Protein AF-A0A101G6L0-F1 (afdb_monomer_lite)

Secondary structure (DSSP, 8-state):
----PPPPTTS-EEEE-TTS-EEEEEEEE-TTT--EEEEEEEESSHHHHHHHHHHHHHHHHHT---------HHHHHHHHIIIIITTTS------S---

Radius of gyration: 22.46 Å; chains: 1; bounding box: 61×54×43 Å

Foldseek 3Di:
DDDDDDDDQFPWDWDQDPVQKIKTKGWDQDPPPRDTDIDIAIDNDSVVNVVVSVVQSVCSVVVVNDPPDPCPVVNVVVCCCVPPVVVPDDPPPPPPDDD

pLDDT: mean 76.06, std 12.12, range [46.0, 90.19]

Structure (mmCIF, N/CA/C/O backbone):
data_AF-A0A101G6L0-F1
#
_entry.id   AF-A0A101G6L0-F1
#
loop_
_atom_site.group_PDB
_atom_site.id
_atom_site.type_symbol
_atom_site.label_atom_id
_atom_site.label_alt_id
_atom_site.label_comp_id
_atom_site.label_asym_id
_atom_site.label_entity_id
_atom_site.label_seq_id
_atom_site.pdbx_PDB_ins_code
_atom_site.Cartn_x
_atom_site.Cartn_y
_atom_site.Cartn_z
_atom_site.occupancy
_atom_site.B_iso_or_equiv
_atom_site.auth_seq_id
_atom_site.auth_comp_id
_atom_site.auth_asym_id
_atom_site.auth_atom_id
_atom_site.pdbx_PDB_model_num
ATOM 1 N N . MET A 1 1 ? -6.697 -27.116 24.133 1.00 48.97 1 MET A N 1
ATOM 2 C CA . MET A 1 1 ? -6.451 -25.803 23.491 1.00 48.97 1 MET A CA 1
ATOM 3 C C . MET A 1 1 ? -6.585 -25.968 21.979 1.00 48.97 1 MET A C 1
ATOM 5 O O . MET A 1 1 ? -5.704 -26.557 21.366 1.00 48.97 1 MET A O 1
ATOM 9 N N . ALA A 1 2 ? -7.707 -25.562 21.377 1.00 58.31 2 ALA A N 1
ATOM 10 C CA . ALA A 1 2 ? -7.935 -25.754 19.941 1.00 58.31 2 ALA A CA 1
ATOM 11 C C . ALA A 1 2 ? -6.923 -24.936 19.115 1.00 58.31 2 ALA A C 1
ATOM 13 O O . ALA A 1 2 ? -6.785 -23.725 19.297 1.00 58.31 2 ALA A O 1
ATOM 14 N N . LYS A 1 3 ? -6.186 -25.604 18.222 1.00 60.12 3 LYS A N 1
ATOM 15 C CA . LYS A 1 3 ? -5.163 -24.986 17.371 1.00 60.12 3 LYS A CA 1
ATOM 16 C C . LYS A 1 3 ? -5.852 -24.039 16.387 1.00 60.12 3 LYS A C 1
ATOM 18 O O . LYS A 1 3 ? -6.532 -24.491 15.471 1.00 60.12 3 LYS A O 1
ATOM 23 N N . LYS A 1 4 ? -5.691 -22.726 16.583 1.00 64.94 4 LYS A N 1
ATOM 24 C CA . LYS A 1 4 ? -6.213 -21.694 15.676 1.00 64.94 4 LYS A CA 1
ATOM 25 C C . LYS A 1 4 ? -5.743 -22.005 14.251 1.00 64.94 4 LYS A C 1
ATOM 27 O O . LYS A 1 4 ? -4.540 -21.998 13.982 1.00 64.94 4 LYS A O 1
ATOM 32 N N . LYS A 1 5 ? -6.687 -22.334 13.365 1.00 66.62 5 LYS A N 1
ATOM 33 C CA . LYS A 1 5 ? -6.416 -22.660 11.961 1.00 66.62 5 LYS A CA 1
ATOM 34 C C . LYS A 1 5 ? -5.702 -21.460 11.330 1.00 66.62 5 LYS A C 1
ATOM 36 O O . LYS A 1 5 ? -6.189 -20.336 11.428 1.00 66.62 5 LYS A O 1
ATOM 41 N N . ARG A 1 6 ? -4.505 -21.677 10.774 1.00 61.19 6 ARG A N 1
ATOM 42 C CA . ARG A 1 6 ? -3.803 -20.635 10.011 1.00 61.19 6 ARG A CA 1
ATOM 43 C C . ARG A 1 6 ? -4.603 -20.405 8.733 1.00 61.19 6 ARG A C 1
ATOM 45 O O . ARG A 1 6 ? -4.959 -21.377 8.073 1.00 61.19 6 ARG A O 1
ATOM 52 N N . ASN A 1 7 ? -4.878 -19.141 8.427 1.00 65.94 7 ASN A N 1
ATOM 53 C CA . ASN A 1 7 ? -5.446 -18.742 7.143 1.00 65.94 7 ASN A CA 1
ATOM 54 C C . ASN A 1 7 ? -4.583 -19.291 6.001 1.00 65.94 7 ASN A C 1
ATOM 56 O O . ASN A 1 7 ? -3.359 -19.417 6.154 1.00 65.94 7 ASN A O 1
ATOM 60 N N . SER A 1 8 ? -5.214 -19.612 4.874 1.00 61.28 8 SER A N 1
ATOM 61 C CA . SER A 1 8 ? -4.501 -20.092 3.692 1.00 61.28 8 SER A CA 1
ATOM 62 C C . SER A 1 8 ? -3.544 -19.008 3.190 1.00 61.28 8 SER A C 1
ATOM 64 O O . SER A 1 8 ? -3.787 -17.805 3.335 1.00 61.28 8 SER A O 1
ATOM 66 N N . ASN A 1 9 ? -2.425 -19.423 2.595 1.00 58.09 9 ASN A N 1
ATOM 67 C CA . ASN A 1 9 ? -1.449 -18.486 2.041 1.00 58.09 9 ASN A CA 1
ATOM 68 C C . ASN A 1 9 ? -2.126 -17.587 0.990 1.00 58.09 9 ASN A C 1
ATOM 70 O O . ASN A 1 9 ? -2.634 -18.085 -0.007 1.00 58.09 9 ASN A O 1
ATOM 74 N N . GLY A 1 10 ? -2.123 -16.270 1.219 1.00 60.12 10 GLY A N 1
ATOM 75 C CA . GLY A 1 10 ? -2.698 -15.279 0.297 1.00 60.12 10 GLY A CA 1
ATOM 76 C C . GLY A 1 10 ? -4.080 -14.729 0.675 1.00 60.12 10 GLY A C 1
ATOM 77 O O . GLY A 1 10 ? -4.469 -13.704 0.123 1.00 60.12 10 GLY A O 1
ATOM 78 N N . GLU A 1 11 ? -4.786 -15.315 1.652 1.00 61.84 11 GLU A N 1
ATOM 79 C CA . GLU A 1 11 ? -6.047 -14.753 2.194 1.00 61.84 11 GLU A CA 1
ATOM 80 C C . GLU A 1 11 ? -5.816 -13.441 2.957 1.00 61.84 11 GLU A C 1
ATOM 82 O O . GLU A 1 11 ? -6.698 -12.595 3.076 1.00 61.84 11 GLU A O 1
ATOM 87 N N . GLY A 1 12 ? -4.595 -13.268 3.461 1.00 66.00 12 GLY A N 1
ATOM 88 C CA . GLY A 1 12 ? -4.219 -12.119 4.256 1.00 66.00 12 GLY A CA 1
ATOM 89 C C . GLY A 1 12 ? -4.674 -12.204 5.712 1.00 66.00 12 GLY A C 1
ATOM 90 O O . GLY A 1 12 ? -5.311 -13.159 6.159 1.00 66.00 12 GLY A O 1
ATOM 91 N N . GLY A 1 13 ? -4.252 -11.219 6.499 1.00 76.81 13 GLY A N 1
ATOM 92 C CA . GLY A 1 13 ? -4.551 -11.148 7.926 1.00 76.81 13 GLY A CA 1
ATOM 93 C C . GLY A 1 13 ? -4.901 -9.730 8.337 1.00 76.81 13 GLY A C 1
ATOM 94 O O . GLY A 1 13 ? -4.121 -8.812 8.084 1.00 76.81 13 GLY A O 1
ATOM 95 N N . ILE A 1 14 ? -6.058 -9.567 8.983 1.00 81.88 14 ILE A N 1
ATOM 96 C CA . ILE A 1 14 ? -6.502 -8.292 9.550 1.00 81.88 14 ILE A CA 1
ATOM 97 C C . ILE A 1 14 ? -6.183 -8.294 11.045 1.00 81.88 14 ILE A C 1
ATOM 99 O O . ILE A 1 14 ? -6.617 -9.176 11.783 1.00 81.88 14 ILE A O 1
ATOM 103 N N . THR A 1 15 ? -5.375 -7.339 11.489 1.00 84.12 15 THR A N 1
ATOM 104 C CA . THR A 1 15 ? -4.929 -7.191 12.879 1.00 84.12 15 THR A CA 1
ATOM 105 C C . THR A 1 15 ? -5.152 -5.755 13.330 1.00 84.12 15 THR A C 1
ATOM 107 O O . THR A 1 15 ? -4.906 -4.819 12.572 1.00 84.12 15 THR A O 1
ATOM 110 N N . GLN A 1 16 ? -5.606 -5.575 14.566 1.00 85.94 16 GLN A N 1
ATOM 111 C CA . GLN A 1 16 ? -5.722 -4.255 15.176 1.00 85.94 16 GLN A CA 1
ATOM 112 C C . GLN A 1 16 ? -4.366 -3.827 15.758 1.00 85.94 16 GLN A C 1
ATOM 114 O O . GLN A 1 16 ? -3.686 -4.617 16.415 1.00 85.94 16 GLN A O 1
ATOM 119 N N . LEU A 1 17 ? -3.949 -2.592 15.484 1.00 87.44 17 LEU A N 1
ATOM 120 C CA . LEU A 1 17 ? -2.736 -1.986 16.029 1.00 87.44 17 LEU A CA 1
ATOM 121 C C . LEU A 1 17 ? -3.014 -1.374 17.405 1.00 87.44 17 LEU A C 1
ATOM 123 O O . LEU A 1 17 ? -4.150 -1.041 17.735 1.00 87.44 17 LEU A O 1
ATOM 127 N N . LYS A 1 18 ? -1.940 -1.135 18.170 1.00 82.81 18 LYS A N 1
ATOM 128 C CA . LYS A 1 18 ? -1.994 -0.446 19.473 1.00 82.81 18 LYS A CA 1
ATOM 129 C C . LYS A 1 18 ? -2.675 0.927 19.397 1.00 82.81 18 LYS A C 1
ATOM 131 O O . LYS A 1 18 ? -3.305 1.349 20.355 1.00 82.81 18 LYS A O 1
ATOM 136 N N . ASN A 1 19 ? -2.602 1.578 18.237 1.00 81.12 19 ASN A N 1
ATOM 137 C CA . ASN A 1 19 ? -3.172 2.903 17.992 1.00 81.12 19 ASN A CA 1
ATOM 138 C C . ASN A 1 19 ? -4.669 2.858 17.610 1.00 81.12 19 ASN A C 1
ATOM 140 O O . ASN A 1 19 ? -5.208 3.856 17.144 1.00 81.12 19 ASN A O 1
ATOM 144 N N . GLY A 1 20 ? -5.331 1.696 17.693 1.00 83.69 20 GLY A N 1
ATOM 145 C CA . GLY A 1 20 ? -6.736 1.509 17.303 1.00 83.69 20 GLY A CA 1
ATOM 146 C C . GLY A 1 20 ? -6.979 1.369 15.794 1.00 83.69 20 GLY A C 1
ATOM 147 O O . GLY A 1 20 ? -8.062 0.954 15.387 1.00 83.69 20 GLY A O 1
ATOM 148 N N . GLN A 1 21 ? -5.972 1.648 14.963 1.00 87.06 21 GLN A N 1
ATOM 149 C CA . GLN A 1 21 ? -6.015 1.427 13.516 1.00 87.06 21 GLN A CA 1
ATOM 150 C C . GLN A 1 21 ? -6.023 -0.064 13.165 1.00 87.06 21 GLN A C 1
ATOM 152 O O . GLN A 1 21 ? -5.450 -0.898 13.865 1.00 87.06 21 GLN A O 1
ATOM 157 N N . TRP A 1 22 ? -6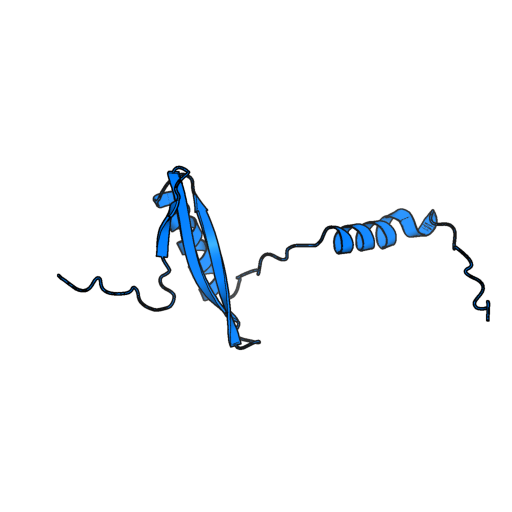.626 -0.397 12.032 1.00 89.06 22 TRP A N 1
ATOM 158 C CA . TRP A 1 22 ? -6.680 -1.748 11.493 1.00 89.06 22 TRP A CA 1
ATOM 159 C C . TRP A 1 22 ? -5.673 -1.900 10.362 1.00 89.06 22 TRP A C 1
ATOM 161 O O . TRP A 1 22 ? -5.632 -1.081 9.448 1.00 89.06 22 TRP A O 1
ATOM 171 N N . GLN A 1 23 ? -4.872 -2.960 10.420 1.00 88.56 23 GLN A N 1
ATOM 172 C CA . GLN A 1 23 ? -3.933 -3.336 9.372 1.00 88.56 23 GLN A CA 1
ATOM 173 C C . GLN A 1 23 ? -4.389 -4.635 8.723 1.00 88.56 23 GLN A C 1
ATOM 175 O O . GLN A 1 23 ? -4.516 -5.657 9.394 1.00 88.56 23 GLN A O 1
ATOM 180 N N . ALA A 1 24 ? -4.563 -4.604 7.411 1.00 89.25 24 ALA A N 1
ATOM 181 C CA . ALA A 1 24 ? -4.817 -5.762 6.576 1.00 89.25 24 ALA A CA 1
ATOM 182 C C . ALA A 1 24 ? -3.555 -6.063 5.756 1.00 89.25 24 ALA A C 1
ATOM 184 O O . ALA A 1 24 ? -3.051 -5.194 5.048 1.00 89.25 24 ALA A O 1
ATOM 185 N N . ARG A 1 25 ? -2.991 -7.267 5.878 1.00 86.62 25 ARG A N 1
ATOM 186 C CA . ARG A 1 25 ? -1.782 -7.668 5.136 1.00 86.62 25 ARG A CA 1
ATOM 187 C C . ARG A 1 25 ? -2.116 -8.680 4.062 1.00 86.62 25 ARG A C 1
ATOM 189 O O . ARG A 1 25 ? -2.808 -9.642 4.369 1.00 86.62 25 ARG A O 1
ATOM 196 N N . MET A 1 26 ? -1.524 -8.542 2.882 1.00 85.62 26 MET A N 1
ATOM 197 C CA . MET A 1 26 ? -1.539 -9.564 1.834 1.00 85.62 26 MET A CA 1
ATOM 198 C C . MET A 1 26 ? -0.125 -9.824 1.316 1.00 85.62 26 MET A C 1
ATOM 200 O O . MET A 1 26 ? 0.734 -8.943 1.338 1.00 85.62 26 MET A O 1
ATOM 204 N N . SER A 1 27 ? 0.130 -11.060 0.897 1.00 83.75 27 SER A N 1
ATOM 205 C CA . SER A 1 27 ? 1.388 -11.449 0.255 1.00 83.75 27 SER A CA 1
ATOM 206 C C . SER A 1 27 ? 1.111 -11.684 -1.221 1.00 83.75 27 SER A C 1
ATOM 208 O O . SER A 1 27 ? 0.258 -12.505 -1.548 1.00 83.75 27 SER A O 1
ATOM 210 N N . VAL A 1 28 ? 1.814 -10.964 -2.085 1.00 81.50 28 VAL A N 1
ATOM 211 C CA . VAL A 1 28 ? 1.749 -11.103 -3.539 1.00 81.50 28 VAL A CA 1
ATOM 212 C C . VAL A 1 28 ? 3.056 -11.736 -3.985 1.00 81.50 28 VAL A C 1
ATOM 214 O O . VAL A 1 28 ? 4.128 -11.307 -3.561 1.00 81.50 28 VAL A O 1
ATOM 217 N N . LYS A 1 29 ? 2.969 -12.795 -4.788 1.00 80.31 29 LYS A N 1
ATOM 218 C CA . LYS A 1 29 ? 4.138 -13.348 -5.468 1.00 80.31 29 LYS A CA 1
ATOM 219 C C . LYS A 1 29 ? 4.298 -12.620 -6.789 1.00 80.31 29 LYS A C 1
ATOM 221 O O . LYS A 1 29 ? 3.366 -12.619 -7.589 1.00 80.31 29 LYS A O 1
ATOM 226 N N . ASP A 1 30 ? 5.461 -12.028 -6.999 1.00 75.50 30 ASP A N 1
ATOM 227 C CA . ASP A 1 30 ? 5.804 -11.436 -8.280 1.00 75.50 30 ASP A CA 1
ATOM 228 C C . ASP A 1 30 ? 5.998 -12.571 -9.303 1.00 75.50 30 ASP A C 1
ATOM 230 O O . ASP A 1 30 ? 6.814 -13.467 -9.067 1.00 75.50 30 ASP A O 1
ATOM 234 N N . PRO A 1 31 ? 5.274 -12.571 -10.437 1.00 70.50 31 PRO A N 1
ATOM 235 C CA . PRO A 1 31 ? 5.376 -13.643 -11.427 1.00 70.50 31 PRO A CA 1
ATOM 236 C C . PRO A 1 31 ? 6.718 -13.638 -12.172 1.00 70.50 31 PRO A C 1
ATOM 238 O O . PRO A 1 31 ? 7.113 -14.661 -12.717 1.00 70.50 31 PRO A O 1
ATOM 241 N N . VAL A 1 32 ? 7.419 -12.499 -12.185 1.00 71.00 32 VAL A N 1
ATOM 242 C CA . VAL A 1 32 ? 8.681 -12.312 -12.921 1.00 71.00 32 VAL A CA 1
ATOM 243 C C . VAL A 1 32 ? 9.898 -12.664 -12.065 1.00 71.00 32 VAL A C 1
ATOM 245 O O . VAL A 1 32 ? 10.803 -13.344 -12.533 1.00 71.00 32 VAL A O 1
ATOM 248 N N . THR A 1 33 ? 9.932 -12.216 -10.809 1.00 73.12 33 THR A N 1
ATOM 249 C CA . THR A 1 33 ? 11.079 -12.423 -9.907 1.00 73.12 33 THR A CA 1
ATOM 250 C C . THR A 1 33 ? 10.895 -13.613 -8.965 1.00 73.12 33 THR A C 1
ATOM 252 O O . THR A 1 33 ? 11.851 -14.034 -8.323 1.00 73.12 33 THR A O 1
ATOM 255 N N . GLY A 1 34 ? 9.677 -14.157 -8.839 1.00 74.06 34 GLY A N 1
ATOM 256 C CA . GLY A 1 34 ? 9.352 -15.228 -7.888 1.00 74.06 34 GLY A CA 1
ATOM 257 C C . GLY A 1 34 ? 9.367 -14.785 -6.419 1.00 74.06 34 GLY A C 1
ATOM 258 O O . GLY A 1 34 ? 9.058 -15.573 -5.520 1.00 74.06 34 GLY A O 1
ATOM 259 N N . GLU A 1 35 ? 9.696 -13.521 -6.156 1.00 79.94 35 GLU A N 1
ATOM 260 C CA . GLU A 1 35 ? 9.764 -12.964 -4.815 1.00 79.94 35 GLU A CA 1
ATOM 261 C C . GLU A 1 35 ? 8.366 -12.744 -4.239 1.00 79.94 35 GLU A C 1
ATOM 263 O O . GLU A 1 35 ? 7.422 -12.343 -4.919 1.00 79.94 35 GLU A O 1
ATOM 268 N N . THR A 1 36 ? 8.220 -13.007 -2.940 1.00 80.12 36 THR A N 1
ATOM 269 C CA . THR A 1 36 ? 6.964 -12.752 -2.229 1.00 80.12 36 THR A CA 1
ATOM 270 C C . THR A 1 36 ? 7.030 -11.390 -1.551 1.00 80.12 36 THR A C 1
ATOM 272 O O . THR A 1 36 ? 7.629 -11.251 -0.482 1.00 80.12 36 THR A O 1
ATOM 275 N N . LYS A 1 37 ? 6.369 -10.387 -2.128 1.00 82.88 37 LYS A N 1
ATOM 276 C CA . LYS A 1 37 ? 6.223 -9.060 -1.524 1.00 82.88 37 LYS A CA 1
ATOM 277 C C . LYS A 1 37 ? 5.010 -9.009 -0.609 1.00 82.88 37 LYS A C 1
ATOM 279 O O . LYS A 1 37 ? 3.939 -9.534 -0.908 1.00 82.88 37 LYS A O 1
ATOM 284 N N . ARG A 1 38 ? 5.180 -8.375 0.551 1.00 84.56 38 ARG A N 1
ATOM 285 C CA . ARG A 1 38 ? 4.110 -8.189 1.538 1.00 84.56 38 ARG A CA 1
ATOM 286 C C . ARG A 1 38 ? 3.635 -6.746 1.508 1.00 84.56 38 ARG A C 1
ATOM 288 O O . ARG A 1 38 ? 4.420 -5.837 1.763 1.00 84.56 38 ARG A O 1
ATOM 295 N N . TYR A 1 39 ? 2.344 -6.559 1.270 1.00 85.44 39 TYR A N 1
ATOM 296 C CA . TYR A 1 39 ? 1.685 -5.260 1.296 1.00 85.44 39 TYR A CA 1
ATOM 297 C C . TYR A 1 39 ? 0.790 -5.158 2.528 1.00 85.44 39 TYR A C 1
ATOM 299 O O . TYR A 1 39 ? 0.125 -6.123 2.914 1.00 85.44 39 TYR A O 1
ATOM 307 N N . ALA A 1 40 ? 0.809 -3.991 3.167 1.00 87.62 40 ALA A N 1
ATOM 308 C CA . ALA A 1 40 ? -0.015 -3.680 4.324 1.00 87.62 40 ALA A CA 1
ATOM 309 C C . ALA A 1 40 ? -0.916 -2.487 3.999 1.00 87.62 40 ALA A C 1
ATOM 311 O O . ALA A 1 40 ? -0.431 -1.420 3.628 1.00 87.62 40 ALA A O 1
ATOM 312 N N . TYR A 1 41 ? -2.217 -2.680 4.177 1.00 88.50 41 TYR A N 1
ATOM 313 C CA . TYR A 1 41 ? -3.255 -1.673 4.023 1.00 88.50 41 TYR A CA 1
ATOM 314 C C . TYR A 1 41 ? -3.763 -1.271 5.397 1.00 88.50 41 TYR A C 1
ATOM 316 O O . TYR A 1 41 ? -3.925 -2.117 6.276 1.00 88.50 41 TYR A O 1
ATOM 324 N N . TYR A 1 42 ? -4.017 0.019 5.577 1.00 89.88 42 TYR A N 1
ATOM 325 C CA . TYR A 1 42 ? -4.447 0.575 6.853 1.00 89.88 42 TYR A CA 1
ATOM 326 C C . TYR A 1 42 ? -5.837 1.195 6.725 1.00 89.88 42 TYR A C 1
ATOM 328 O O . TYR A 1 42 ? -6.165 1.805 5.703 1.00 89.88 42 TYR A O 1
ATOM 336 N N . GLY A 1 43 ? -6.643 1.060 7.770 1.00 88.50 43 GLY A N 1
ATOM 337 C CA . GLY A 1 43 ? -7.955 1.687 7.901 1.00 88.50 43 GLY A CA 1
ATOM 338 C C . GLY A 1 43 ? -8.211 2.108 9.343 1.00 88.50 43 GLY A C 1
ATOM 339 O O . GLY A 1 43 ? -7.602 1.579 10.277 1.00 88.50 43 GLY A O 1
ATOM 340 N N . LYS A 1 44 ? -9.110 3.070 9.544 1.00 87.88 44 LYS A N 1
ATOM 341 C CA . LYS A 1 44 ? -9.585 3.424 10.890 1.00 87.88 44 LYS A CA 1
ATOM 342 C C . LYS A 1 44 ? -10.540 2.359 11.420 1.00 87.88 44 LYS A C 1
ATOM 344 O O . LYS A 1 44 ? -10.573 2.107 12.619 1.00 87.88 44 LYS A O 1
ATOM 349 N N . THR A 1 45 ? -11.272 1.700 10.525 1.00 90.19 45 THR A N 1
ATOM 350 C CA . THR A 1 45 ? -12.199 0.614 10.851 1.00 90.19 45 THR A CA 1
ATOM 351 C C . THR A 1 45 ? -11.757 -0.705 10.220 1.00 90.19 45 THR A C 1
ATOM 353 O O . THR A 1 45 ? -11.016 -0.739 9.234 1.00 90.19 45 THR A O 1
ATOM 356 N N . LYS A 1 46 ? -12.242 -1.817 10.786 1.00 83.88 46 LYS A N 1
ATOM 357 C CA . LYS A 1 46 ? -12.006 -3.165 10.252 1.00 83.88 46 LYS A CA 1
ATOM 358 C C . LYS A 1 46 ? -12.522 -3.307 8.820 1.00 83.88 46 LYS A C 1
ATOM 360 O O . LYS A 1 46 ? -11.859 -3.935 8.002 1.00 83.88 46 LYS A O 1
ATOM 365 N N . ILE A 1 47 ? -13.691 -2.723 8.551 1.00 88.25 47 ILE A N 1
ATOM 366 C CA . ILE A 1 47 ? -14.368 -2.774 7.251 1.00 88.25 47 ILE A CA 1
ATOM 367 C C . ILE A 1 47 ? -13.528 -2.035 6.208 1.00 88.25 47 ILE A C 1
ATOM 369 O O . ILE A 1 47 ? -13.173 -2.615 5.195 1.00 88.25 47 ILE A O 1
ATOM 373 N N . GLU A 1 48 ? -13.076 -0.818 6.514 1.00 89.06 48 GLU A N 1
ATOM 374 C CA . GLU A 1 48 ? -12.247 -0.035 5.593 1.00 89.06 48 GLU A CA 1
ATOM 375 C C . GLU A 1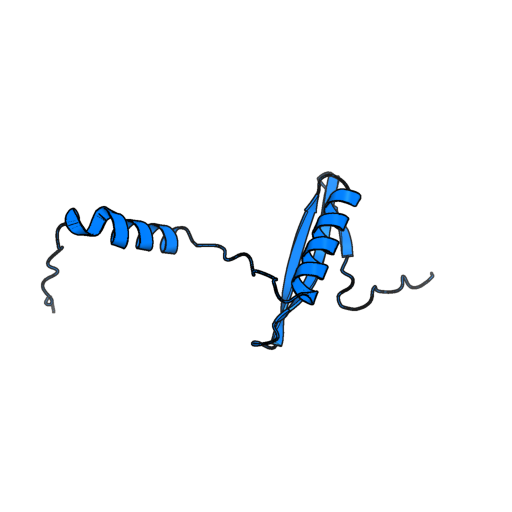 48 ? -10.925 -0.747 5.249 1.00 89.06 48 GLU A C 1
ATOM 377 O O . GLU A 1 48 ? -10.495 -0.769 4.096 1.00 89.06 48 GLU A O 1
ATOM 382 N N . ALA A 1 49 ? -10.269 -1.354 6.245 1.00 88.50 49 ALA A N 1
ATOM 383 C CA . ALA A 1 49 ? -9.050 -2.127 6.015 1.00 88.50 49 ALA A CA 1
ATOM 384 C C . ALA A 1 49 ? -9.315 -3.391 5.173 1.00 88.50 49 ALA A C 1
ATOM 386 O O . ALA A 1 49 ? -8.485 -3.756 4.340 1.00 88.50 49 ALA A O 1
ATOM 387 N N . HIS A 1 50 ? -10.464 -4.043 5.376 1.00 87.56 50 HIS A N 1
ATOM 388 C CA . HIS A 1 50 ? -10.898 -5.198 4.593 1.00 87.56 50 HIS A CA 1
ATOM 389 C C . HIS A 1 50 ? -11.200 -4.817 3.140 1.00 87.56 50 HIS A C 1
ATOM 391 O O . HIS A 1 50 ? -10.683 -5.461 2.233 1.00 87.56 50 HIS A O 1
ATOM 397 N N . ASP A 1 51 ? -11.948 -3.743 2.902 1.00 90.00 51 ASP A N 1
ATOM 398 C CA . ASP A 1 51 ? -12.317 -3.302 1.553 1.00 90.00 51 ASP A CA 1
ATOM 399 C C . ASP A 1 51 ? -11.087 -2.922 0.726 1.00 90.00 51 ASP A C 1
ATOM 401 O O . ASP A 1 51 ? -10.979 -3.289 -0.445 1.00 90.00 51 ASP A O 1
ATOM 405 N N . LYS A 1 52 ? -10.097 -2.269 1.351 1.00 89.12 52 LYS A N 1
ATOM 406 C CA . LYS A 1 52 ? -8.797 -1.995 0.717 1.00 89.12 52 LYS A CA 1
ATOM 407 C C . LYS A 1 52 ? -8.055 -3.278 0.342 1.00 89.12 52 LYS A C 1
ATOM 409 O O . LYS A 1 52 ? -7.470 -3.341 -0.736 1.00 89.12 52 LYS A O 1
ATOM 414 N N . LEU A 1 53 ? -8.093 -4.296 1.203 1.00 88.75 53 LEU A N 1
ATOM 415 C CA . LEU A 1 53 ? -7.484 -5.595 0.913 1.00 88.75 53 LEU A CA 1
ATOM 416 C C . LEU A 1 53 ? -8.209 -6.310 -0.233 1.00 88.75 53 LEU A C 1
ATOM 418 O O . LEU A 1 53 ? -7.546 -6.814 -1.134 1.00 88.75 53 LEU A O 1
ATOM 422 N N . VAL A 1 54 ? -9.545 -6.333 -0.232 1.00 88.38 54 VAL A N 1
ATOM 423 C CA . VAL A 1 54 ? -10.348 -6.948 -1.303 1.00 88.38 54 VAL A CA 1
ATOM 424 C C . VAL A 1 54 ? -10.081 -6.260 -2.637 1.00 88.38 54 VAL A C 1
ATOM 426 O O . VAL A 1 54 ? -9.860 -6.934 -3.642 1.00 88.38 54 VAL A O 1
ATOM 429 N N . LYS A 1 55 ? -10.031 -4.925 -2.647 1.00 88.88 55 LYS A N 1
ATOM 430 C CA . LYS A 1 55 ? -9.702 -4.149 -3.844 1.00 88.88 55 LYS A CA 1
ATOM 431 C C . LYS A 1 55 ? -8.322 -4.521 -4.388 1.00 88.88 55 LYS A C 1
ATOM 433 O O . LYS A 1 55 ? -8.211 -4.863 -5.560 1.00 88.88 55 LYS A O 1
ATOM 438 N N . ALA A 1 56 ? -7.305 -4.551 -3.530 1.00 85.88 56 A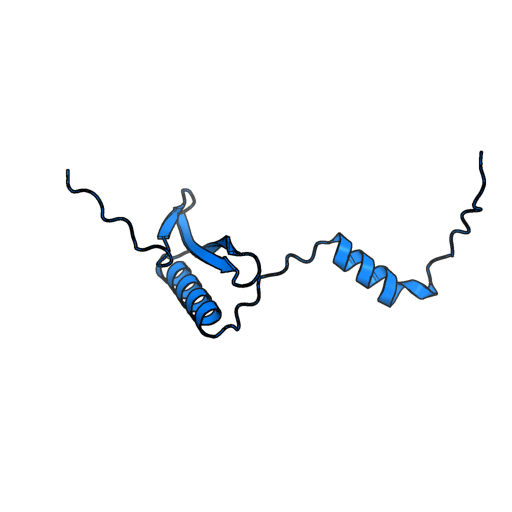LA A N 1
ATOM 439 C CA . ALA A 1 56 ? -5.960 -4.949 -3.927 1.00 85.88 56 ALA A CA 1
ATOM 440 C C . ALA A 1 56 ? -5.892 -6.405 -4.421 1.00 85.88 56 ALA A C 1
ATOM 442 O O . ALA A 1 56 ? -5.204 -6.704 -5.392 1.00 85.88 56 ALA A O 1
ATOM 443 N N . GLN A 1 57 ? -6.632 -7.326 -3.798 1.00 84.88 57 GLN A N 1
ATOM 444 C CA . GLN A 1 57 ? -6.704 -8.715 -4.251 1.00 84.88 57 GLN A CA 1
ATOM 445 C C . GLN A 1 57 ? -7.361 -8.835 -5.631 1.00 84.88 57 GLN A C 1
ATOM 447 O O . GLN A 1 57 ? -6.902 -9.626 -6.456 1.00 84.88 57 GLN A O 1
ATOM 452 N N . ASN A 1 58 ? -8.395 -8.038 -5.903 1.00 86.38 58 ASN A N 1
ATOM 453 C CA . ASN A 1 58 ? -9.012 -7.965 -7.224 1.00 86.38 58 ASN A CA 1
ATOM 454 C C . ASN A 1 58 ? -8.050 -7.375 -8.261 1.00 86.38 58 ASN A C 1
ATOM 456 O O . ASN A 1 58 ? -7.917 -7.944 -9.335 1.00 86.38 58 ASN A O 1
ATOM 460 N N . GLU A 1 59 ? -7.316 -6.311 -7.935 1.00 84.00 59 GLU A N 1
ATOM 461 C CA . GLU A 1 59 ? -6.300 -5.728 -8.826 1.00 84.00 59 GLU A CA 1
ATOM 462 C C . GLU A 1 59 ? -5.201 -6.740 -9.189 1.00 84.00 59 GLU A C 1
ATOM 464 O O . GLU A 1 59 ? -4.804 -6.829 -10.352 1.00 84.00 59 GLU A O 1
ATOM 469 N N . VAL A 1 60 ? -4.759 -7.555 -8.223 1.00 82.56 60 VAL A N 1
ATOM 470 C CA . VAL A 1 60 ? -3.807 -8.656 -8.461 1.00 82.56 60 VAL A CA 1
ATOM 471 C C . VAL A 1 60 ? -4.406 -9.724 -9.375 1.00 82.56 60 VAL A C 1
ATOM 473 O O . VAL A 1 60 ? -3.720 -10.196 -10.277 1.00 82.56 60 VAL A O 1
ATOM 476 N N . ARG A 1 61 ? -5.678 -10.095 -9.186 1.00 79.81 61 ARG A N 1
ATOM 477 C CA . ARG A 1 61 ? -6.364 -11.084 -10.039 1.00 79.81 61 ARG A CA 1
ATOM 478 C C . ARG A 1 61 ? -6.566 -10.590 -11.470 1.00 79.81 61 ARG A C 1
ATOM 480 O O . ARG A 1 61 ? -6.399 -11.370 -12.398 1.00 79.81 61 ARG A O 1
ATOM 487 N N . THR A 1 62 ? -6.905 -9.316 -11.645 1.00 82.06 62 THR A N 1
ATOM 488 C CA . THR A 1 62 ? -7.121 -8.695 -12.961 1.00 82.06 62 THR A CA 1
ATOM 489 C C . THR A 1 62 ? -5.800 -8.393 -13.683 1.00 82.06 62 THR A C 1
ATOM 491 O O . THR A 1 62 ? -5.805 -8.073 -14.866 1.00 82.06 62 THR A O 1
ATOM 494 N N . GLY A 1 63 ? -4.654 -8.489 -12.996 1.00 69.62 63 GLY A N 1
ATOM 495 C CA . GLY A 1 63 ? -3.341 -8.161 -13.563 1.00 69.62 63 GLY A CA 1
A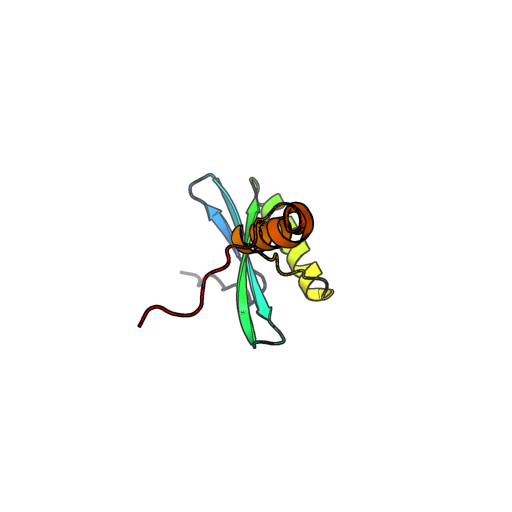TOM 496 C C . GLY A 1 63 ? -3.082 -6.656 -13.699 1.00 69.62 63 GLY A C 1
ATOM 497 O O . GLY A 1 63 ? -2.064 -6.258 -14.254 1.00 69.62 63 GLY A O 1
ATOM 498 N N . SER A 1 64 ? -3.968 -5.809 -13.166 1.00 70.75 64 SER A N 1
ATOM 499 C CA . SER A 1 64 ? -3.816 -4.345 -13.132 1.00 70.75 64 SER A CA 1
ATOM 500 C C . SER A 1 64 ? -3.162 -3.851 -11.841 1.00 70.75 64 SER A C 1
ATOM 502 O O . SER A 1 64 ? -3.268 -2.672 -11.510 1.00 70.75 64 SER A O 1
ATOM 504 N N . PHE A 1 65 ? -2.522 -4.740 -11.076 1.00 65.31 65 PHE A N 1
ATOM 505 C CA . PHE A 1 65 ? -1.844 -4.362 -9.845 1.00 65.31 65 PHE A CA 1
ATOM 506 C C . PHE A 1 65 ? -0.629 -3.492 -10.163 1.00 65.31 65 PHE A C 1
ATOM 508 O O . PHE A 1 65 ? 0.463 -3.976 -10.462 1.00 65.31 65 PHE A O 1
ATOM 515 N N . VAL A 1 66 ? -0.836 -2.180 -10.090 1.00 63.88 66 VAL A N 1
ATOM 516 C CA . VAL A 1 66 ? 0.243 -1.206 -10.156 1.00 63.88 66 VAL A CA 1
ATOM 517 C C . VAL A 1 66 ? 0.974 -1.289 -8.827 1.00 63.88 66 VAL A C 1
ATOM 519 O O . VAL A 1 66 ? 0.467 -0.841 -7.798 1.00 63.88 66 VAL A O 1
ATOM 522 N N . VAL A 1 67 ? 2.168 -1.886 -8.841 1.00 66.50 67 VAL A N 1
ATOM 523 C CA . VAL A 1 67 ? 3.080 -1.805 -7.700 1.00 66.50 67 VAL A CA 1
ATOM 524 C C . VAL A 1 67 ? 3.250 -0.319 -7.399 1.00 66.50 67 VAL A C 1
ATOM 526 O O . VAL A 1 67 ? 3.723 0.399 -8.281 1.00 66.50 67 VAL A O 1
ATOM 529 N N . PRO A 1 68 ? 2.862 0.168 -6.205 1.00 64.19 68 PRO A N 1
ATOM 530 C CA . PRO A 1 68 ? 3.033 1.571 -5.876 1.00 64.19 68 PRO A CA 1
ATOM 531 C C . PRO A 1 68 ? 4.532 1.867 -5.895 1.00 64.19 68 PRO A C 1
ATOM 533 O O . PRO A 1 68 ? 5.262 1.489 -4.972 1.00 64.19 68 PRO A O 1
ATOM 536 N N . GLN A 1 69 ? 5.003 2.480 -6.981 1.00 64.81 69 GLN A N 1
ATOM 537 C CA . GLN A 1 69 ? 6.371 2.949 -7.074 1.00 64.81 69 GLN A CA 1
ATOM 538 C C . GLN A 1 69 ? 6.504 4.097 -6.086 1.00 64.81 69 GLN A C 1
ATOM 540 O O . GLN A 1 69 ? 5.798 5.102 -6.144 1.00 64.81 69 GLN A O 1
ATOM 545 N N . LYS A 1 70 ? 7.383 3.904 -5.106 1.00 64.19 70 LYS A N 1
ATOM 546 C CA . LYS A 1 70 ? 7.857 5.007 -4.287 1.00 64.19 70 LYS A CA 1
ATOM 547 C C . LYS A 1 70 ? 8.827 5.774 -5.165 1.00 64.19 70 LYS A C 1
ATOM 549 O O . LYS A 1 70 ? 10.005 5.429 -5.209 1.00 64.19 70 LYS A O 1
ATOM 554 N N . ASP A 1 71 ? 8.329 6.765 -5.888 1.00 65.88 71 ASP A N 1
ATOM 555 C CA . ASP A 1 71 ? 9.212 7.685 -6.586 1.00 65.88 71 ASP A CA 1
ATOM 556 C C . ASP A 1 71 ? 10.049 8.396 -5.529 1.00 65.88 71 ASP A C 1
ATOM 558 O O . ASP A 1 71 ? 9.560 9.183 -4.714 1.00 65.88 71 ASP A O 1
ATOM 562 N N . HIS A 1 72 ? 11.322 8.022 -5.460 1.00 78.94 72 HIS A N 1
ATOM 563 C CA . HIS A 1 72 ? 12.246 8.643 -4.536 1.00 78.94 72 HIS A CA 1
ATOM 564 C C . HIS A 1 72 ? 12.384 10.119 -4.913 1.00 78.94 72 HIS A C 1
ATOM 566 O O . HIS A 1 72 ? 12.475 10.463 -6.092 1.00 78.94 72 HIS A O 1
ATOM 572 N N . PHE A 1 73 ? 12.451 10.990 -3.903 1.00 81.94 73 PHE A N 1
ATOM 573 C CA . PHE A 1 73 ? 12.648 12.429 -4.098 1.00 81.94 73 PHE A CA 1
ATOM 574 C C . PHE A 1 73 ? 13.827 12.736 -5.036 1.00 81.94 73 PHE A C 1
ATOM 576 O O . PHE A 1 73 ? 13.750 13.672 -5.822 1.00 81.94 73 PHE A O 1
ATOM 583 N N . GLY A 1 74 ? 14.878 11.905 -5.014 1.00 85.25 74 GLY A N 1
ATOM 584 C CA . GLY A 1 74 ? 15.996 11.982 -5.955 1.00 85.25 74 GLY A CA 1
ATOM 585 C C . GLY A 1 74 ? 15.573 11.812 -7.417 1.00 85.25 74 GLY A C 1
ATOM 586 O O . GLY A 1 74 ? 15.887 12.672 -8.229 1.00 85.25 74 GLY A O 1
ATOM 587 N N . THR A 1 75 ? 14.805 10.7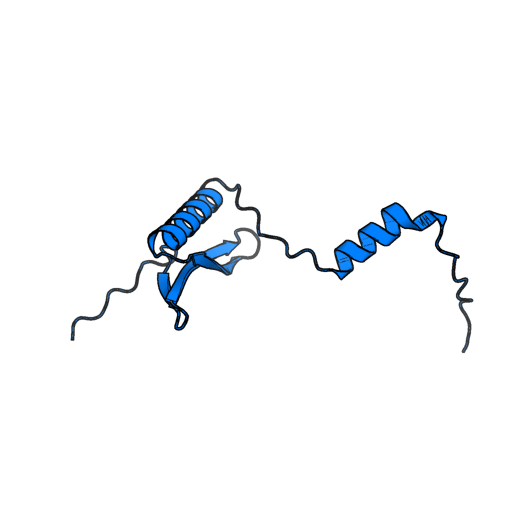68 -7.747 1.00 84.00 75 THR A N 1
ATOM 588 C CA . THR A 1 75 ? 14.277 10.543 -9.105 1.00 84.00 75 THR A CA 1
ATOM 589 C C . THR A 1 75 ? 13.410 11.713 -9.562 1.00 84.00 75 THR A C 1
ATOM 591 O O . THR A 1 75 ? 13.575 12.213 -10.674 1.00 84.00 75 THR A O 1
ATOM 594 N N . TRP A 1 76 ? 12.532 12.201 -8.683 1.00 86.75 76 TRP A N 1
ATOM 595 C CA . TRP A 1 76 ? 11.711 13.379 -8.960 1.00 86.75 76 TRP A CA 1
ATOM 596 C C . TRP A 1 76 ? 12.565 14.633 -9.208 1.00 86.75 76 TRP A C 1
ATOM 598 O O . TRP A 1 76 ? 12.343 15.352 -10.183 1.00 86.75 76 TRP A O 1
ATOM 608 N N . LEU A 1 77 ? 13.583 14.870 -8.375 1.00 88.38 77 LEU A N 1
ATOM 609 C CA . LEU A 1 77 ? 14.487 16.011 -8.501 1.00 88.38 77 LEU A CA 1
ATOM 610 C C . LEU A 1 77 ? 15.300 15.945 -9.799 1.00 88.38 77 LEU A C 1
ATOM 612 O O . LEU A 1 77 ? 15.476 16.969 -10.458 1.00 88.38 77 LEU A O 1
ATOM 616 N N . THR A 1 78 ? 15.754 14.756 -10.200 1.00 86.50 78 THR A N 1
ATOM 617 C CA . THR A 1 78 ? 16.425 14.539 -11.485 1.00 86.50 78 THR A CA 1
ATOM 618 C C . THR A 1 78 ? 15.502 14.899 -12.643 1.00 86.50 78 THR A C 1
ATOM 620 O O . THR A 1 78 ? 15.891 15.706 -13.481 1.00 86.50 78 THR A O 1
ATOM 623 N N . ILE A 1 79 ? 14.262 14.393 -12.663 1.00 86.31 79 ILE A N 1
ATOM 624 C CA . ILE A 1 79 ? 13.277 14.739 -13.702 1.00 86.31 79 ILE A CA 1
ATOM 625 C C . ILE A 1 79 ? 13.062 16.254 -13.746 1.00 86.31 79 ILE A C 1
ATOM 627 O O . ILE A 1 79 ? 13.092 16.850 -14.822 1.00 86.31 79 ILE A O 1
ATOM 631 N N . TRP A 1 80 ? 12.911 16.897 -12.588 1.00 87.12 80 TRP A N 1
ATOM 632 C CA . TRP A 1 80 ? 12.696 18.337 -12.519 1.00 87.12 80 TRP A CA 1
ATOM 633 C C . TRP A 1 80 ? 13.889 19.143 -13.055 1.00 87.12 80 TRP A C 1
ATOM 635 O O . TRP A 1 80 ? 13.712 20.055 -13.868 1.00 87.12 80 TRP A O 1
ATOM 645 N N . LEU A 1 81 ? 15.114 18.786 -12.656 1.00 86.06 81 LEU A N 1
ATOM 646 C CA . LEU A 1 81 ? 16.337 19.419 -13.154 1.00 86.06 81 LEU A CA 1
ATOM 647 C C . LEU A 1 81 ? 16.476 19.241 -14.671 1.00 86.06 81 LEU A C 1
ATOM 649 O O . LEU A 1 81 ? 16.744 20.212 -15.384 1.00 86.06 81 LEU A O 1
ATOM 653 N N . THR A 1 82 ? 16.252 18.025 -15.170 1.00 82.56 82 THR A N 1
ATOM 654 C CA . THR A 1 82 ? 16.412 17.678 -16.585 1.00 82.56 82 THR A CA 1
ATOM 655 C C . THR A 1 82 ? 15.325 18.281 -17.473 1.00 82.56 82 THR A C 1
ATOM 657 O O . THR A 1 82 ? 15.637 18.708 -18.582 1.00 82.56 82 THR A O 1
ATOM 660 N N . GLN A 1 83 ? 14.071 18.338 -17.022 1.00 83.06 83 GLN A N 1
ATOM 661 C CA . GLN A 1 83 ? 12.953 18.818 -17.842 1.00 83.06 83 GLN A CA 1
ATOM 662 C C . GLN A 1 83 ? 12.726 20.329 -17.727 1.00 83.06 83 GLN A C 1
ATOM 664 O O . GLN A 1 83 ? 12.441 20.972 -18.733 1.00 83.06 83 GLN A O 1
ATOM 669 N N . TYR A 1 84 ? 12.888 20.923 -16.539 1.00 80.75 84 TYR A N 1
ATOM 670 C CA . TYR A 1 84 ? 12.504 22.322 -16.301 1.00 80.75 84 TYR A CA 1
ATOM 671 C C . TYR A 1 84 ? 13.687 23.281 -16.142 1.00 80.75 84 TYR A C 1
ATOM 673 O O . TYR A 1 84 ? 13.545 24.477 -16.403 1.00 80.75 84 TYR A O 1
ATOM 681 N N . LYS A 1 85 ? 14.856 22.806 -15.693 1.00 74.50 85 LYS A N 1
ATOM 682 C CA . LYS A 1 85 ? 16.013 23.678 -15.405 1.00 74.50 85 LYS A CA 1
ATOM 683 C C . LYS A 1 85 ? 17.169 23.558 -16.390 1.00 74.50 85 LYS A C 1
ATOM 685 O O . LYS A 1 85 ? 18.065 24.394 -16.315 1.00 74.50 85 LYS A O 1
ATOM 690 N N . LYS A 1 86 ? 17.124 22.629 -17.350 1.00 63.78 86 LYS A N 1
ATOM 691 C CA . LYS A 1 86 ? 18.204 22.362 -18.321 1.00 63.78 86 LYS A CA 1
ATOM 692 C C . LYS A 1 86 ? 18.792 23.620 -18.978 1.00 63.78 86 LYS A C 1
ATOM 694 O O . LYS A 1 86 ? 20.002 23.705 -19.122 1.00 63.78 86 LYS A O 1
ATOM 699 N N . THR A 1 87 ? 17.971 24.622 -19.297 1.00 64.25 87 THR A N 1
ATOM 700 C CA . THR A 1 87 ? 18.413 25.877 -19.942 1.00 64.25 87 THR A CA 1
ATOM 701 C C . THR A 1 87 ? 19.099 26.869 -18.990 1.00 64.25 87 THR A C 1
ATOM 703 O O . THR A 1 87 ? 19.854 27.725 -19.435 1.00 64.25 87 THR A O 1
ATOM 706 N N . LYS A 1 88 ? 18.833 26.795 -17.678 1.00 61.97 88 LYS A N 1
ATOM 707 C CA . LYS A 1 88 ? 19.345 27.748 -16.669 1.00 61.97 88 LYS A CA 1
ATOM 708 C C . LYS A 1 88 ? 20.519 27.212 -15.852 1.00 61.97 88 LYS A C 1
ATOM 710 O O . LYS A 1 88 ? 21.096 27.957 -15.063 1.00 61.97 88 LYS A O 1
ATOM 715 N N . LEU A 1 89 ? 20.856 25.935 -15.998 1.00 63.38 89 LEU A N 1
ATOM 716 C CA . LEU A 1 89 ? 22.005 25.357 -15.319 1.00 63.38 89 LEU A CA 1
ATOM 717 C C . LEU A 1 89 ? 23.266 25.759 -16.083 1.00 63.38 89 LEU A C 1
ATOM 719 O O . LEU A 1 89 ? 23.442 25.401 -17.245 1.00 63.38 89 LEU A O 1
ATOM 723 N N . ARG A 1 90 ? 24.139 26.531 -15.429 1.00 62.09 90 ARG A N 1
ATOM 724 C CA . ARG A 1 90 ? 25.494 26.766 -15.933 1.00 62.09 90 ARG A CA 1
ATOM 725 C C . ARG A 1 90 ? 26.182 25.413 -16.058 1.00 62.09 90 ARG A C 1
ATOM 727 O O . ARG A 1 90 ? 26.218 24.660 -15.087 1.00 62.09 90 ARG A O 1
ATOM 734 N N . ALA A 1 91 ? 26.729 25.121 -17.234 1.00 63.06 91 ALA A N 1
ATOM 735 C CA . ALA A 1 91 ? 27.648 24.009 -17.384 1.00 63.06 91 ALA A CA 1
ATOM 736 C C . ALA A 1 91 ? 28.820 24.259 -16.430 1.00 63.06 91 ALA A C 1
ATOM 738 O O . ALA A 1 91 ? 29.600 25.191 -16.627 1.00 63.06 91 ALA A O 1
ATOM 739 N N . VAL A 1 92 ? 28.910 23.467 -15.363 1.00 59.34 92 VAL A N 1
ATOM 740 C CA . VAL A 1 92 ? 30.152 23.387 -14.605 1.00 59.34 92 VAL A CA 1
ATOM 741 C C . VAL A 1 92 ? 31.099 22.635 -15.524 1.00 59.34 92 VAL A C 1
ATOM 743 O O . VAL A 1 92 ? 31.008 21.419 -15.673 1.00 59.34 92 VAL A O 1
ATOM 746 N N . PHE A 1 93 ? 31.940 23.388 -16.225 1.00 53.28 93 PHE A N 1
ATOM 747 C CA . PHE A 1 93 ? 33.099 22.843 -16.903 1.00 53.28 93 PHE A CA 1
ATOM 748 C C . PHE A 1 93 ? 34.001 22.305 -15.792 1.00 53.28 93 PHE A C 1
ATOM 750 O O . PHE A 1 93 ? 34.707 23.072 -15.146 1.00 53.28 93 PHE A O 1
ATOM 757 N N . ILE A 1 94 ? 33.877 21.018 -15.473 1.00 63.19 94 ILE A N 1
ATOM 758 C CA . ILE A 1 94 ? 34.857 20.329 -14.640 1.00 63.19 94 ILE A CA 1
ATOM 759 C C . ILE A 1 94 ? 35.980 19.982 -15.614 1.00 63.19 94 ILE A C 1
A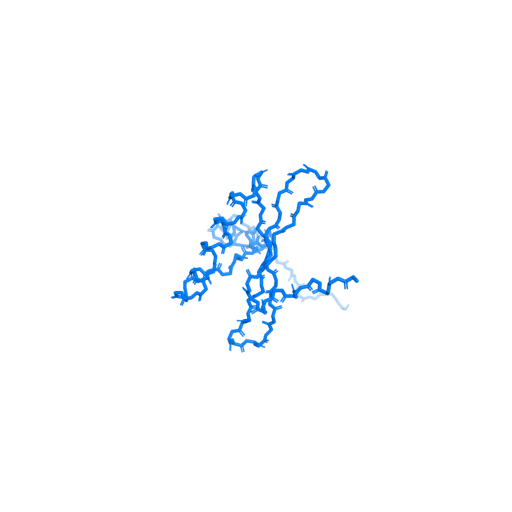TOM 761 O O . ILE A 1 94 ? 35.779 19.088 -16.442 1.00 63.19 94 ILE A O 1
ATOM 765 N N . PRO A 1 95 ? 37.118 20.704 -15.614 1.00 49.62 95 PRO A N 1
ATOM 766 C CA . PRO A 1 95 ? 38.247 20.272 -16.409 1.00 49.62 95 PRO A CA 1
ATOM 767 C C . PRO A 1 95 ? 38.654 18.898 -15.880 1.00 49.62 95 PRO A C 1
ATOM 769 O O . PRO A 1 95 ? 38.976 18.724 -14.706 1.00 49.62 95 PRO A O 1
ATOM 772 N N . CYS A 1 96 ? 38.560 17.903 -16.754 1.00 48.75 96 CYS A N 1
ATOM 773 C CA . CYS A 1 96 ? 39.135 16.591 -16.534 1.00 48.75 96 CYS A CA 1
ATOM 774 C C . CYS A 1 96 ? 40.652 16.774 -16.409 1.00 48.75 96 CYS A C 1
ATOM 776 O O . CYS A 1 96 ? 41.335 16.912 -17.421 1.00 48.75 96 CYS A O 1
ATOM 778 N N . GLY A 1 97 ? 41.168 16.839 -15.182 1.00 66.38 97 GLY A N 1
ATOM 779 C CA . GLY A 1 97 ? 42.606 16.885 -14.941 1.00 66.38 97 GLY A CA 1
ATOM 780 C C . GLY A 1 97 ? 43.004 17.624 -13.672 1.00 66.38 97 GLY A C 1
ATOM 781 O O . GLY A 1 97 ? 43.370 18.793 -13.735 1.00 66.38 97 GLY A O 1
ATOM 782 N N . THR A 1 98 ? 43.053 16.895 -12.559 1.00 46.00 98 THR A N 1
ATOM 783 C CA . THR A 1 98 ? 44.088 17.122 -11.546 1.00 46.00 98 THR A CA 1
ATOM 784 C C . THR A 1 98 ? 44.527 15.751 -11.030 1.00 46.00 98 THR A C 1
ATOM 786 O O . THR A 1 98 ? 43.691 15.018 -10.510 1.00 46.00 98 THR A O 1
ATOM 789 N N . LEU A 1 99 ? 45.799 15.447 -11.321 1.00 51.22 99 LEU A N 1
ATOM 790 C CA . LEU A 1 99 ? 46.656 14.283 -11.021 1.00 51.22 99 LEU A CA 1
ATOM 791 C C . LEU A 1 99 ? 46.129 13.200 -10.066 1.00 51.22 99 LEU A C 1
ATOM 793 O O . LEU A 1 99 ? 45.806 13.533 -8.906 1.00 51.22 99 LEU A O 1
#

Sequence (99 aa):
MAKKKRNSNGEGGITQLKNGQWQARMSVKDPVTGETKRYAYYGKTKIEAHDKLVKAQNEVRTGSFVVPQKDHFGTWLTIWLTQYKKTKLRAVFIPCGTL